Protein AF-A0A2N9VT88-F1 (afdb_monomer)

Foldseek 3Di:
DDDPDPDPDDPPPPPPPVPDPDDDDDDDDDDDDDDPPVVVVVLVDPVCVVVDPDSDDDWDKDKDWDADPVRPQVVVVHTDIDIDTHD

Solvent-accessible surface area (backbone atoms only — not comparable to full-atom values): 6313 Å² total; per-residue (Å²): 140,81,85,82,76,82,81,79,76,79,78,76,80,79,73,77,71,74,72,73,79,73,78,75,84,81,89,86,87,86,90,78,90,73,64,92,72,46,66,62,55,52,63,72,29,68,79,44,57,76,68,52,91,62,96,76,83,90,74,62,71,49,70,53,76,60,68,53,100,84,35,61,39,59,79,70,76,46,85,48,68,55,71,50,79,61,132

Secondary structure (DSSP, 8-state):
-------------------PPPPPPPP--------TTHHHHHHHSHHHHHH-SSS-----EEEEEE--TT-HHHHTT--EEEEEE--

Sequence (87 aa):
MTISVGNIQEQKNNTDAVASPRPAPVETELKLLAPPGTLDQVRASPAFLQSARNKGTIRRLEATYYDTADRQLYDAGLSLRVRRSGK

Radius of gyration: 28.23 Å; Cα contacts (8 Å, |Δi|>4): 40; chains: 1; bounding box: 77×67×41 Å

InterPro domains:
  IPR023577 CYTH domain [PF01928] (27-85)
  IPR023577 CYTH domain [PS51707] (25-87)
  IPR033469 CYTH-like domain superfamily [SSF55154] (26-86)

Structure (mmCIF, N/CA/C/O backbone):
data_AF-A0A2N9VT88-F1
#
_entry.id   AF-A0A2N9VT88-F1
#
loop_
_atom_site.group_PDB
_atom_site.id
_atom_site.type_symbol
_atom_site.label_atom_id
_atom_site.label_alt_id
_atom_site.label_comp_id
_atom_site.label_asym_id
_atom_site.label_entity_id
_atom_site.label_seq_id
_atom_site.pdbx_PDB_ins_code
_atom_site.Cartn_x
_atom_site.Cartn_y
_atom_site.Cartn_z
_atom_site.occupancy
_atom_site.B_iso_or_equiv
_atom_site.auth_seq_id
_atom_site.auth_comp_id
_atom_site.auth_asym_id
_atom_site.auth_atom_id
_atom_site.pdbx_PDB_model_num
ATOM 1 N N . MET A 1 1 ? 62.543 -54.548 9.865 1.00 35.56 1 MET A N 1
ATOM 2 C CA . MET A 1 1 ? 61.446 -55.218 10.593 1.00 35.56 1 MET A CA 1
ATOM 3 C C . MET A 1 1 ? 60.910 -54.216 11.614 1.00 35.56 1 MET A C 1
ATOM 5 O O . MET A 1 1 ? 61.489 -54.056 12.672 1.00 35.56 1 MET A O 1
ATOM 9 N N . THR A 1 2 ? 60.254 -53.182 11.093 1.00 31.52 2 THR A N 1
ATOM 10 C CA . THR A 1 2 ? 58.806 -52.902 11.184 1.00 31.52 2 THR A CA 1
ATOM 11 C C . THR A 1 2 ? 58.492 -52.073 12.425 1.00 31.52 2 THR A C 1
ATOM 13 O O . THR A 1 2 ? 58.294 -52.580 13.521 1.00 31.52 2 THR A O 1
ATOM 16 N N . ILE A 1 3 ? 58.508 -50.761 12.205 1.00 37.06 3 ILE A N 1
ATOM 17 C CA . ILE A 1 3 ? 58.110 -49.718 13.141 1.00 37.06 3 ILE A CA 1
ATOM 18 C C . ILE A 1 3 ? 56.580 -49.641 13.056 1.00 37.06 3 ILE A C 1
ATOM 20 O O . ILE A 1 3 ? 56.050 -49.233 12.025 1.00 37.06 3 ILE A O 1
ATOM 24 N N . SER A 1 4 ? 55.865 -50.052 14.103 1.00 35.44 4 SER A N 1
ATOM 25 C CA . SER A 1 4 ? 54.430 -49.773 14.234 1.00 35.44 4 SER A CA 1
ATOM 26 C C . SER A 1 4 ? 54.263 -48.451 14.971 1.00 35.44 4 SER A C 1
ATOM 28 O O . SER A 1 4 ? 54.205 -48.410 16.197 1.00 35.44 4 SER A O 1
ATOM 30 N N . VAL A 1 5 ? 54.214 -47.354 14.214 1.00 46.50 5 VAL A N 1
ATOM 31 C CA . VAL A 1 5 ? 53.728 -46.070 14.727 1.00 46.50 5 VAL A CA 1
ATOM 32 C C . VAL A 1 5 ? 52.205 -46.139 14.715 1.00 46.50 5 VAL A C 1
ATOM 34 O O . VAL A 1 5 ? 51.586 -46.215 13.654 1.00 46.50 5 VAL A O 1
ATOM 37 N N . GLY A 1 6 ? 51.604 -46.172 15.904 1.00 36.22 6 GLY A N 1
ATOM 38 C CA . GLY A 1 6 ? 50.162 -46.053 16.081 1.00 36.22 6 GLY A CA 1
ATOM 39 C C . GLY A 1 6 ? 49.682 -44.707 15.541 1.00 36.22 6 GLY A C 1
ATOM 40 O O . GLY A 1 6 ? 50.031 -43.653 16.064 1.00 36.22 6 GLY A O 1
ATOM 41 N N . ASN A 1 7 ? 48.908 -44.762 14.464 1.00 42.88 7 ASN A N 1
ATOM 42 C CA . ASN A 1 7 ? 48.316 -43.625 13.777 1.00 42.88 7 ASN A CA 1
ATOM 43 C C . ASN A 1 7 ? 47.135 -43.084 14.603 1.00 42.88 7 ASN A C 1
ATOM 45 O O . ASN A 1 7 ? 45.999 -43.522 14.424 1.00 42.88 7 ASN A O 1
ATOM 49 N N . ILE A 1 8 ? 47.395 -42.155 15.527 1.00 47.28 8 ILE A N 1
ATOM 50 C CA . ILE A 1 8 ? 46.341 -41.368 16.181 1.00 47.28 8 ILE A CA 1
ATOM 51 C C . ILE A 1 8 ? 45.916 -40.291 15.180 1.00 47.28 8 ILE A C 1
ATOM 53 O O . ILE A 1 8 ? 46.482 -39.202 15.143 1.00 47.28 8 ILE A O 1
ATOM 57 N N . GLN A 1 9 ? 44.944 -40.608 14.322 1.00 47.69 9 GLN A N 1
ATOM 58 C CA . GLN A 1 9 ? 44.204 -39.561 13.628 1.00 47.69 9 GLN A CA 1
ATOM 59 C C . GLN A 1 9 ? 43.204 -38.954 14.604 1.00 47.69 9 GLN A C 1
ATOM 61 O O . GLN A 1 9 ? 42.166 -39.528 14.925 1.00 47.69 9 GLN A O 1
ATOM 66 N N . GLU A 1 10 ? 43.586 -37.777 15.081 1.00 43.25 10 GLU A N 1
ATOM 67 C CA . GLU A 1 10 ?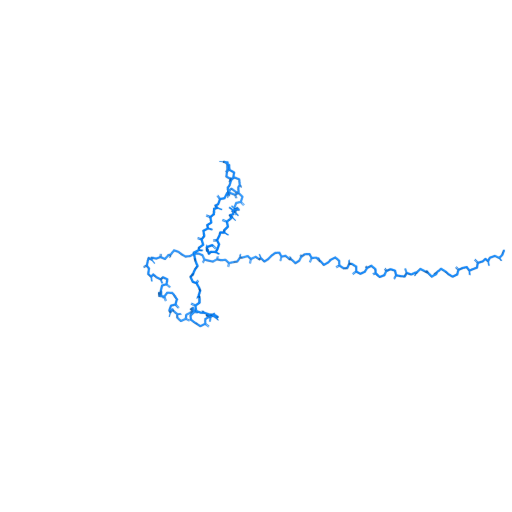 42.744 -36.768 15.697 1.00 43.25 10 GLU A CA 1
ATOM 68 C C . GLU A 1 10 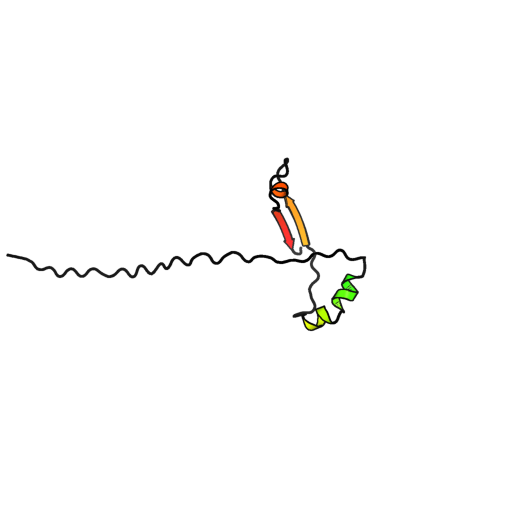? 41.486 -36.577 14.833 1.00 43.25 10 GLU A C 1
ATOM 70 O O . GLU A 1 10 ? 41.529 -36.022 13.731 1.00 43.25 10 GLU A 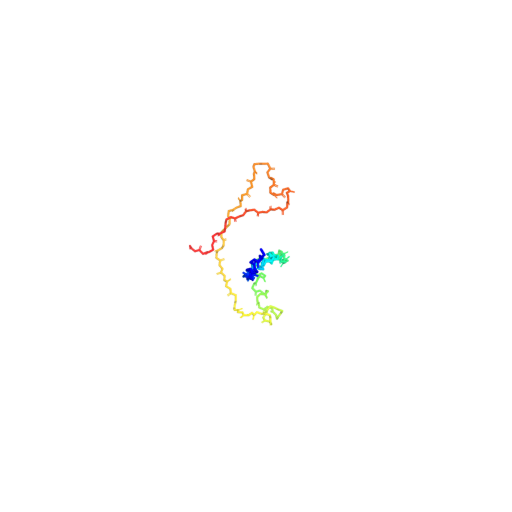O 1
ATOM 75 N N . GLN A 1 11 ? 40.361 -37.113 15.314 1.00 47.06 11 GLN A N 1
ATOM 76 C CA . GLN A 1 11 ? 39.039 -36.842 14.769 1.00 47.06 11 GLN A CA 1
ATOM 77 C C . GLN A 1 11 ? 38.781 -35.344 14.915 1.00 47.06 11 GLN A C 1
ATOM 79 O O . GLN A 1 11 ? 38.337 -34.861 15.955 1.00 47.06 11 GLN A O 1
ATOM 84 N N . LYS A 1 12 ? 39.077 -34.594 13.853 1.00 45.69 12 LYS A N 1
ATOM 85 C CA . LYS A 1 12 ? 38.549 -33.249 13.669 1.00 45.69 12 LYS A CA 1
ATOM 86 C C . LYS A 1 12 ? 37.032 -33.387 13.619 1.00 45.69 12 LYS A C 1
ATOM 88 O O . LYS A 1 12 ? 36.476 -33.731 12.579 1.00 45.69 12 LYS A O 1
ATOM 93 N N . ASN A 1 13 ? 36.385 -33.134 14.755 1.00 46.47 13 ASN A N 1
ATOM 94 C CA . ASN A 1 13 ? 34.962 -32.835 14.852 1.00 46.47 13 ASN A CA 1
ATOM 95 C C . ASN A 1 13 ? 34.692 -31.565 14.042 1.00 46.47 13 ASN A C 1
ATOM 97 O O . ASN A 1 13 ? 34.535 -30.4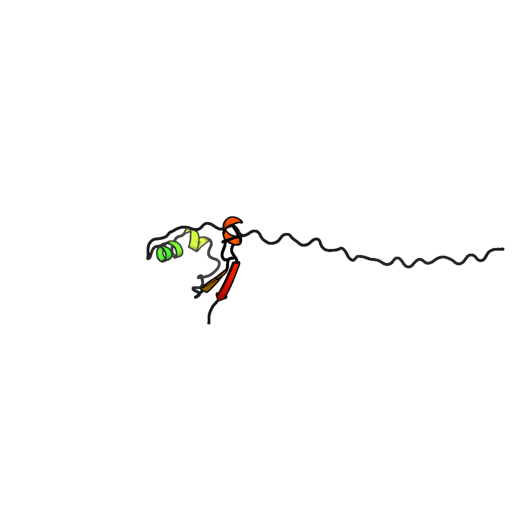78 14.595 1.00 46.47 13 ASN A O 1
ATOM 101 N N . ASN A 1 14 ? 34.670 -31.697 12.716 1.00 52.66 14 ASN A N 1
ATOM 102 C CA . ASN A 1 14 ? 34.173 -30.666 11.830 1.00 52.66 14 ASN A CA 1
ATOM 103 C C . ASN A 1 14 ? 32.647 -30.704 11.905 1.00 52.66 14 ASN A C 1
ATOM 105 O O . ASN A 1 14 ? 31.963 -31.228 11.030 1.00 52.66 14 ASN A O 1
ATOM 109 N N . THR A 1 15 ? 32.140 -30.206 13.027 1.00 50.00 15 THR A N 1
ATOM 110 C CA . THR A 1 15 ? 30.716 -29.972 13.254 1.00 50.00 15 THR A CA 1
ATOM 111 C C . THR A 1 15 ? 30.397 -28.528 12.887 1.00 50.00 15 THR A C 1
ATOM 113 O O . THR A 1 15 ? 29.655 -27.853 13.590 1.00 50.00 15 THR A O 1
ATOM 116 N N . ASP A 1 16 ? 30.922 -28.056 11.756 1.00 49.09 16 ASP A N 1
ATOM 117 C CA . ASP A 1 16 ? 30.307 -26.954 11.027 1.00 49.09 16 ASP A CA 1
ATOM 118 C C . ASP A 1 16 ? 29.060 -27.524 10.345 1.00 49.09 16 ASP A C 1
ATOM 120 O O . ASP A 1 16 ? 29.000 -27.742 9.134 1.00 49.09 16 ASP A O 1
ATOM 124 N N . ALA A 1 17 ? 28.053 -27.844 11.162 1.00 59.56 17 ALA A N 1
ATOM 125 C CA . ALA A 1 17 ? 26.699 -28.039 10.692 1.00 59.56 17 ALA A CA 1
ATOM 126 C C . ALA A 1 17 ? 26.285 -26.707 10.068 1.00 59.56 17 ALA A C 1
ATOM 128 O O . ALA A 1 17 ? 25.874 -25.782 10.768 1.00 59.56 17 ALA A O 1
ATOM 129 N N . VAL A 1 18 ? 26.482 -26.595 8.753 1.00 58.16 18 VAL A N 1
ATOM 130 C CA . VAL A 1 18 ? 26.076 -25.453 7.943 1.00 58.16 18 VAL A CA 1
ATOM 131 C C . VAL A 1 18 ? 24.569 -25.341 8.116 1.00 58.16 18 VAL A C 1
ATOM 133 O O . VAL A 1 18 ? 23.801 -26.062 7.479 1.00 58.16 18 VAL A O 1
ATOM 136 N N . ALA A 1 19 ? 24.146 -24.516 9.074 1.00 64.56 19 ALA A N 1
ATOM 137 C CA . ALA A 1 19 ? 22.746 -24.307 9.374 1.00 64.56 19 ALA A CA 1
ATOM 138 C C . ALA A 1 19 ? 22.091 -23.843 8.075 1.00 64.56 19 ALA A C 1
ATOM 140 O O . ALA A 1 19 ? 22.397 -22.761 7.572 1.00 64.56 19 ALA A O 1
ATOM 141 N N . SER A 1 20 ? 21.247 -24.695 7.490 1.00 70.38 20 SER A N 1
ATOM 142 C CA . SER A 1 20 ? 20.540 -24.345 6.265 1.00 70.38 20 SER A CA 1
ATOM 143 C C . SER A 1 20 ? 19.774 -23.048 6.530 1.00 70.38 20 SER A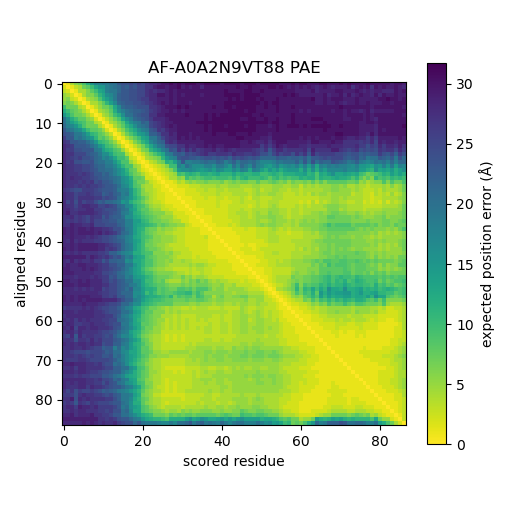 C 1
ATOM 145 O O . SER A 1 20 ? 19.097 -22.958 7.563 1.00 70.38 20 SER A O 1
ATOM 147 N N . PRO A 1 21 ? 19.904 -22.023 5.668 1.00 73.81 21 PRO A N 1
ATOM 148 C CA . PRO A 1 21 ? 19.257 -20.749 5.914 1.00 73.81 21 PRO A CA 1
ATOM 149 C C . PRO A 1 21 ? 17.759 -20.999 6.032 1.00 73.81 21 PRO A C 1
ATOM 151 O O . PRO A 1 21 ? 17.126 -21.551 5.130 1.00 73.81 21 PRO A O 1
ATOM 154 N N . ARG A 1 22 ? 17.199 -20.638 7.189 1.00 78.44 22 ARG A N 1
ATOM 155 C CA . ARG A 1 22 ? 15.756 -20.694 7.397 1.00 78.44 22 ARG A CA 1
ATOM 156 C C . ARG A 1 22 ? 15.112 -19.849 6.290 1.00 78.44 22 ARG A C 1
ATOM 158 O O . ARG A 1 22 ? 15.598 -18.739 6.056 1.00 78.44 22 ARG A O 1
ATOM 165 N N . PRO A 1 23 ? 14.062 -20.343 5.613 1.00 81.44 23 PRO A N 1
ATOM 166 C CA . PRO A 1 23 ? 13.398 -19.568 4.576 1.00 81.44 23 PRO A CA 1
ATOM 167 C C . PRO A 1 23 ? 12.982 -18.208 5.136 1.00 81.44 23 PRO A C 1
ATOM 169 O O . PRO A 1 23 ? 12.559 -18.103 6.294 1.00 81.44 23 PRO A O 1
ATOM 172 N N . ALA A 1 24 ? 13.141 -17.169 4.318 1.00 83.56 24 ALA A N 1
ATOM 173 C CA . ALA A 1 24 ? 12.702 -15.834 4.684 1.00 83.56 24 ALA A CA 1
ATOM 174 C C . ALA A 1 24 ? 11.198 -15.862 5.028 1.00 83.56 24 ALA A C 1
ATOM 176 O O . ALA A 1 24 ? 10.442 -16.596 4.383 1.00 83.56 24 ALA A O 1
ATOM 177 N N . PRO A 1 25 ? 10.744 -15.098 6.038 1.00 87.12 25 PRO A N 1
ATOM 178 C CA . PRO A 1 25 ? 9.325 -15.005 6.353 1.00 87.12 25 PRO A CA 1
ATOM 179 C C . PRO A 1 25 ? 8.510 -14.577 5.128 1.00 87.12 25 PRO A C 1
ATOM 181 O O . PRO A 1 25 ? 8.871 -13.617 4.449 1.00 87.12 25 PRO A O 1
ATOM 184 N N . VAL A 1 26 ? 7.400 -15.271 4.870 1.00 91.44 26 VAL A N 1
ATOM 185 C CA . VAL A 1 26 ? 6.441 -14.896 3.824 1.00 91.44 26 VAL A CA 1
ATOM 186 C C . VAL A 1 26 ? 5.417 -13.943 4.430 1.00 91.44 26 VAL A C 1
ATOM 188 O O . VAL A 1 26 ? 4.724 -14.291 5.386 1.00 91.44 26 VAL A O 1
ATOM 191 N N . GLU A 1 27 ? 5.328 -12.731 3.889 1.00 91.38 27 GLU A N 1
ATOM 192 C CA . GLU A 1 27 ? 4.298 -11.769 4.277 1.00 91.38 27 GLU A CA 1
ATOM 193 C C . GLU A 1 27 ? 2.943 -12.190 3.687 1.00 91.38 27 GLU A C 1
ATOM 195 O O . GLU A 1 27 ? 2.846 -12.561 2.520 1.00 91.38 27 GLU A O 1
ATOM 200 N N . THR A 1 28 ? 1.888 -12.157 4.502 1.00 93.81 28 THR A N 1
ATOM 201 C CA . THR A 1 28 ? 0.501 -12.381 4.066 1.00 93.81 28 THR A CA 1
ATOM 202 C C . THR A 1 28 ? -0.324 -11.166 4.468 1.00 93.81 28 THR A C 1
ATOM 204 O O . THR A 1 28 ? -0.420 -10.853 5.655 1.00 93.81 28 THR A O 1
ATOM 207 N N . GLU A 1 29 ? -0.913 -10.474 3.492 1.00 94.88 29 GLU A N 1
ATOM 208 C CA . GLU A 1 29 ? -1.667 -9.234 3.704 1.00 94.88 29 GLU A CA 1
ATOM 209 C C . GLU A 1 29 ? -3.003 -9.212 2.939 1.00 94.88 29 GLU A C 1
ATOM 211 O O . GLU A 1 29 ? -3.123 -9.773 1.853 1.00 94.88 29 GLU A O 1
ATOM 216 N N . LEU A 1 30 ? -4.003 -8.519 3.502 1.00 93.88 30 LEU A N 1
ATOM 217 C CA . LEU A 1 30 ? -5.273 -8.183 2.848 1.00 93.88 30 LEU A CA 1
ATOM 218 C C . LEU A 1 30 ? -5.480 -6.667 2.924 1.00 93.88 30 LEU A C 1
ATOM 220 O O . LEU A 1 30 ? -5.617 -6.104 4.011 1.00 93.88 30 LEU A O 1
ATOM 224 N N . LYS A 1 31 ? -5.510 -6.006 1.766 1.00 92.50 31 LYS A N 1
ATOM 225 C CA . LYS A 1 31 ? -5.715 -4.557 1.653 1.00 92.50 31 LYS A CA 1
ATOM 226 C C . LYS A 1 31 ? -7.159 -4.262 1.275 1.00 92.50 31 LYS A C 1
ATOM 228 O O . LYS A 1 31 ? -7.669 -4.803 0.300 1.00 92.50 31 LYS A O 1
ATOM 233 N N . LEU A 1 32 ? -7.796 -3.378 2.037 1.00 93.69 32 LEU A N 1
ATOM 234 C CA . LEU A 1 32 ? -9.178 -2.954 1.835 1.00 93.69 32 LEU A CA 1
ATOM 235 C C . LEU A 1 32 ? -9.220 -1.436 1.662 1.00 93.69 32 LEU A C 1
ATOM 237 O O . LEU A 1 32 ? -8.554 -0.705 2.398 1.00 93.69 32 LEU A O 1
ATOM 241 N N . LEU A 1 33 ? -10.013 -0.963 0.703 1.00 95.50 33 LEU A N 1
ATOM 242 C CA . LEU A 1 33 ? -10.332 0.456 0.586 1.00 95.50 33 LEU A CA 1
ATOM 243 C C . LEU A 1 33 ? -11.376 0.823 1.642 1.00 95.50 33 LEU A C 1
ATOM 245 O O . LEU A 1 33 ? -12.319 0.070 1.876 1.00 95.50 33 LEU A O 1
ATOM 249 N N . ALA A 1 34 ? -11.211 1.985 2.268 1.00 92.69 34 ALA A N 1
ATOM 250 C CA . ALA A 1 34 ? -12.103 2.462 3.314 1.00 92.69 34 ALA A CA 1
ATOM 251 C C . ALA A 1 34 ? -12.449 3.941 3.080 1.00 92.69 34 ALA A C 1
ATOM 253 O O . ALA A 1 34 ? -11.540 4.734 2.813 1.00 92.69 34 ALA A O 1
ATOM 254 N N . PRO A 1 35 ? -13.729 4.335 3.198 1.00 95.50 35 PRO A N 1
ATOM 255 C CA . PRO A 1 35 ? -14.108 5.740 3.244 1.00 95.50 35 PRO A CA 1
ATOM 256 C C . PRO A 1 35 ? -13.437 6.487 4.414 1.00 95.50 35 PRO A C 1
ATOM 258 O O . PRO A 1 35 ? -13.049 5.870 5.417 1.00 95.50 35 PRO A O 1
ATOM 261 N N . PRO A 1 36 ? -13.323 7.825 4.334 1.00 92.94 36 PRO A N 1
ATOM 262 C CA . PRO A 1 36 ? -12.876 8.635 5.462 1.00 92.94 36 PRO A CA 1
ATOM 263 C C . PRO A 1 36 ? -13.698 8.347 6.729 1.00 92.94 36 PRO A C 1
ATOM 265 O O . PRO A 1 36 ? -14.919 8.229 6.675 1.00 92.94 36 PRO A O 1
ATOM 268 N N . GLY A 1 37 ? -13.026 8.220 7.876 1.00 88.81 37 GLY A N 1
ATOM 269 C CA . GLY A 1 37 ? -13.660 7.942 9.174 1.00 88.81 37 GLY A CA 1
ATOM 270 C C . GLY A 1 37 ? -13.967 6.464 9.462 1.00 88.81 37 GLY A C 1
ATOM 271 O O . GLY A 1 37 ? -14.132 6.092 10.621 1.00 88.81 37 GLY A O 1
ATOM 272 N N . THR A 1 38 ? -13.960 5.574 8.464 1.00 93.88 38 THR A N 1
ATOM 273 C CA . THR A 1 38 ? -14.248 4.142 8.686 1.00 93.88 38 THR A CA 1
ATOM 274 C C . THR A 1 38 ? -13.200 3.454 9.569 1.00 93.88 38 THR A C 1
ATOM 276 O O . THR A 1 38 ? -13.534 2.558 10.342 1.00 93.88 38 THR A O 1
ATOM 279 N N . LEU A 1 39 ? -11.934 3.889 9.530 1.00 90.88 39 LEU A N 1
ATOM 280 C CA . LEU A 1 39 ? -10.875 3.294 10.357 1.00 90.88 39 LEU A CA 1
ATOM 281 C C . LEU A 1 39 ? -11.118 3.464 11.866 1.00 90.88 39 LEU A C 1
ATOM 283 O O . LEU A 1 39 ? -10.700 2.602 12.637 1.00 90.88 39 LEU A O 1
ATOM 287 N N . ASP A 1 40 ? -11.806 4.525 12.298 1.00 89.75 40 ASP A N 1
ATOM 288 C CA . ASP A 1 40 ? -12.177 4.709 13.707 1.00 89.75 40 ASP A CA 1
ATOM 289 C C . ASP A 1 40 ? -13.161 3.633 14.171 1.00 89.75 40 ASP A C 1
ATOM 291 O O . ASP A 1 40 ? -12.971 3.024 15.225 1.00 89.75 40 ASP A O 1
ATOM 295 N N . GLN A 1 41 ? -14.158 3.332 13.339 1.00 91.81 41 GLN A N 1
ATOM 296 C CA . GLN A 1 41 ? -15.142 2.283 13.605 1.00 91.81 41 GLN A CA 1
ATOM 297 C C . GLN A 1 41 ? -14.488 0.898 13.616 1.00 91.81 41 GLN A C 1
ATOM 299 O O . GLN A 1 41 ? -14.751 0.097 14.510 1.00 91.81 41 GLN A O 1
ATOM 304 N N . VAL A 1 42 ? -13.584 0.631 12.666 1.00 90.69 42 VAL A N 1
ATOM 305 C CA . VAL A 1 42 ? -12.830 -0.631 12.606 1.00 90.69 42 VAL A CA 1
ATOM 306 C C . VAL A 1 42 ? -12.010 -0.830 13.883 1.00 90.69 42 VAL A C 1
ATOM 308 O O . VAL A 1 42 ? -12.078 -1.902 14.485 1.00 90.69 42 VAL A O 1
ATOM 311 N N . ARG A 1 43 ? -11.303 0.209 14.350 1.00 88.06 43 ARG A N 1
ATOM 312 C CA . ARG A 1 43 ? -10.526 0.170 15.602 1.00 88.06 43 ARG A CA 1
ATOM 313 C C . ARG A 1 43 ? -11.381 -0.107 16.840 1.00 88.06 43 ARG A C 1
ATOM 315 O O . ARG A 1 43 ? -10.891 -0.748 17.764 1.00 88.06 43 ARG A O 1
ATOM 322 N N . ALA A 1 44 ? -12.626 0.367 16.861 1.00 89.94 44 ALA A N 1
ATOM 323 C CA . ALA A 1 44 ? -13.565 0.150 17.961 1.00 89.94 44 ALA A CA 1
ATOM 324 C C . ALA A 1 44 ? -14.369 -1.160 17.845 1.00 89.94 44 ALA A C 1
ATOM 326 O O . ALA A 1 44 ? -15.129 -1.495 18.753 1.00 89.94 44 ALA A O 1
ATOM 327 N N . SER A 1 45 ? -14.237 -1.902 16.743 1.00 92.19 45 SER A N 1
ATOM 328 C CA . SER A 1 45 ? -15.046 -3.098 16.511 1.00 92.19 45 SER A CA 1
ATOM 329 C C . SER A 1 45 ? -14.609 -4.284 17.392 1.00 92.19 45 SER A C 1
ATOM 331 O O . SER A 1 45 ? -13.413 -4.451 17.663 1.00 92.19 45 SER A O 1
ATOM 333 N N . PRO A 1 46 ? -15.540 -5.170 17.803 1.00 92.62 46 PRO A N 1
ATOM 334 C CA . PRO A 1 46 ? -15.216 -6.310 18.663 1.00 92.62 46 PRO A CA 1
ATOM 335 C C . PRO A 1 46 ? -14.141 -7.237 18.086 1.00 92.62 46 PRO A C 1
ATOM 337 O O . PRO A 1 46 ? -13.259 -7.672 18.821 1.00 92.62 46 PRO A O 1
ATOM 340 N N . ALA A 1 47 ? -14.172 -7.491 16.772 1.00 90.00 47 ALA A N 1
ATOM 341 C CA . ALA A 1 47 ? -13.220 -8.376 16.099 1.00 90.00 47 ALA A CA 1
ATOM 342 C C . ALA A 1 47 ? -11.760 -7.918 16.279 1.00 90.00 47 ALA A C 1
ATOM 344 O O . ALA A 1 47 ? -10.863 -8.738 16.488 1.00 90.00 47 ALA A O 1
ATOM 345 N N . PHE A 1 48 ? -11.524 -6.603 16.253 1.00 88.56 48 PHE A N 1
ATOM 346 C CA . PHE A 1 48 ? -10.194 -6.032 16.450 1.00 88.56 48 PHE A CA 1
ATOM 347 C C . PHE A 1 48 ? -9.851 -5.885 17.931 1.00 88.56 48 PHE A C 1
ATOM 349 O O . PHE A 1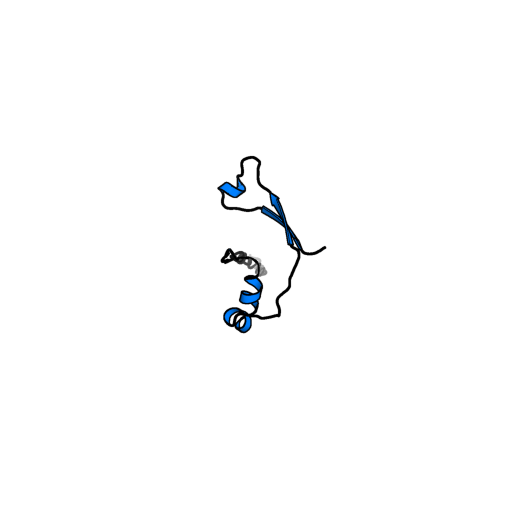 48 ? -8.737 -6.231 18.316 1.00 88.56 48 PHE A O 1
ATOM 356 N N . LEU A 1 49 ? -10.790 -5.444 18.774 1.00 89.69 49 LEU A N 1
ATOM 357 C CA . LEU A 1 49 ? -10.549 -5.282 20.213 1.00 89.69 49 LEU A CA 1
ATOM 358 C C . LEU A 1 49 ? -10.213 -6.607 20.912 1.00 89.69 49 LEU A C 1
ATOM 360 O O . LEU A 1 49 ? -9.350 -6.624 21.784 1.00 89.69 49 LEU A O 1
ATOM 364 N N . GLN A 1 50 ? -10.836 -7.715 20.503 1.00 91.25 50 GLN A N 1
ATOM 365 C CA . GLN A 1 50 ? -10.551 -9.048 21.049 1.00 91.25 50 GLN A CA 1
ATOM 366 C C . GLN A 1 50 ? -9.155 -9.564 20.668 1.00 91.25 50 GLN A C 1
ATOM 368 O O . GLN A 1 50 ? -8.547 -10.308 21.433 1.00 91.25 50 GLN A O 1
ATOM 373 N N . SER A 1 51 ? -8.635 -9.165 19.503 1.00 87.62 51 SER A N 1
ATOM 374 C CA . SER A 1 51 ? -7.335 -9.624 18.986 1.00 87.62 51 SER A CA 1
ATOM 375 C C . SER A 1 51 ? -6.189 -8.638 19.249 1.00 87.62 51 SER A C 1
ATOM 377 O O . SER A 1 51 ? -5.017 -8.957 19.024 1.00 87.62 51 SER A O 1
ATOM 379 N N . ALA A 1 52 ? -6.499 -7.419 19.696 1.00 86.06 52 ALA A N 1
ATOM 380 C CA . ALA A 1 52 ? -5.526 -6.354 19.879 1.00 86.06 52 ALA A CA 1
ATOM 381 C C . ALA A 1 52 ? -4.571 -6.659 21.043 1.00 86.06 52 ALA A C 1
ATOM 383 O O . ALA A 1 52 ? -4.968 -6.747 22.200 1.00 86.06 52 ALA A O 1
ATOM 384 N N . ARG A 1 53 ? -3.269 -6.742 20.749 1.00 84.88 53 ARG A N 1
ATOM 385 C CA . ARG A 1 53 ? -2.219 -6.900 21.777 1.00 84.88 53 ARG A CA 1
ATOM 386 C C . ARG A 1 53 ? -1.806 -5.579 22.437 1.00 84.88 53 ARG A C 1
ATOM 388 O O . ARG A 1 53 ? -1.106 -5.584 23.442 1.00 84.88 53 ARG A O 1
ATOM 395 N N . ASN A 1 54 ? -2.172 -4.444 21.843 1.00 82.88 54 ASN A N 1
ATOM 396 C CA . ASN A 1 54 ? -1.885 -3.095 22.331 1.00 82.88 54 ASN A CA 1
ATOM 397 C C . ASN A 1 54 ? -2.872 -2.088 21.711 1.00 82.88 54 ASN A C 1
ATOM 399 O O . ASN A 1 54 ? -3.642 -2.438 20.820 1.00 82.88 54 ASN A O 1
ATOM 403 N N . LYS A 1 55 ? -2.822 -0.821 22.150 1.00 78.12 55 LYS A N 1
ATOM 404 C CA . LYS A 1 55 ? -3.695 0.266 21.656 1.00 78.12 55 LYS A CA 1
ATOM 405 C C . LYS A 1 55 ? -3.460 0.661 20.183 1.00 78.12 55 LYS A C 1
ATOM 407 O O . LYS A 1 55 ? -4.166 1.524 19.670 1.00 78.12 55 LYS A O 1
ATOM 412 N N . GLY A 1 56 ? -2.474 0.068 19.507 1.00 80.81 56 GLY A N 1
ATOM 413 C CA . GLY A 1 56 ? -1.997 0.512 18.201 1.00 80.81 56 GLY A CA 1
ATOM 414 C C . GLY A 1 56 ? -1.129 1.770 18.299 1.00 80.81 56 GLY A C 1
ATOM 415 O O . GLY A 1 56 ? -1.175 2.518 19.274 1.00 80.81 56 GLY A O 1
ATOM 416 N N . THR A 1 57 ? -0.304 2.010 17.279 1.00 84.81 57 THR A N 1
ATOM 417 C CA . THR A 1 57 ? 0.464 3.260 17.156 1.00 84.81 57 THR A CA 1
ATOM 418 C C . THR A 1 57 ? 0.194 3.885 15.802 1.00 84.81 57 THR A C 1
ATOM 420 O O . THR A 1 57 ? 0.149 3.181 14.795 1.00 84.81 57 THR A O 1
ATOM 423 N N . ILE A 1 58 ? 0.026 5.204 15.775 1.00 87.62 58 ILE A N 1
ATOM 424 C CA . ILE A 1 58 ? -0.025 5.973 14.533 1.00 87.62 58 ILE A CA 1
ATOM 425 C C . ILE A 1 58 ? 1.387 6.488 14.273 1.00 87.62 58 ILE A C 1
ATOM 427 O O . ILE A 1 58 ? 2.001 7.106 15.142 1.00 87.62 58 ILE A O 1
ATOM 431 N N . ARG A 1 59 ? 1.921 6.202 13.085 1.00 89.25 59 ARG A N 1
ATOM 432 C CA . ARG A 1 59 ? 3.258 6.630 12.666 1.00 89.25 59 ARG A CA 1
ATOM 433 C C . ARG A 1 59 ? 3.176 7.281 11.301 1.00 89.25 59 ARG A C 1
ATOM 435 O O . ARG A 1 59 ? 2.472 6.792 10.422 1.00 89.25 59 ARG A O 1
ATOM 442 N N . ARG A 1 60 ? 3.947 8.351 11.116 1.00 92.81 60 ARG A N 1
ATOM 443 C CA . ARG A 1 60 ? 4.214 8.896 9.788 1.00 92.81 60 ARG A CA 1
ATOM 444 C C . ARG A 1 60 ? 5.240 7.998 9.105 1.00 92.81 60 ARG A C 1
ATOM 446 O O . ARG A 1 60 ? 6.355 7.845 9.604 1.00 92.81 60 ARG A O 1
ATOM 453 N N . LEU A 1 61 ? 4.822 7.381 8.005 1.00 94.12 61 LEU A N 1
ATOM 454 C CA . LEU A 1 61 ? 5.665 6.552 7.155 1.00 94.12 61 LEU A CA 1
ATOM 455 C C . LEU A 1 61 ? 5.789 7.241 5.800 1.00 94.12 61 LEU A C 1
ATOM 457 O O . LEU A 1 61 ? 4.781 7.538 5.166 1.00 94.12 61 LEU A O 1
ATOM 461 N N . GLU A 1 62 ? 7.020 7.484 5.372 1.00 96.31 62 GLU A N 1
ATOM 462 C CA . GLU A 1 62 ? 7.335 8.053 4.061 1.00 96.31 62 GLU A CA 1
ATOM 463 C C . GLU A 1 62 ? 8.106 7.002 3.273 1.00 96.31 62 GLU A C 1
ATOM 465 O O . GLU A 1 62 ? 9.031 6.391 3.810 1.00 96.31 62 GLU A O 1
ATOM 470 N N . ALA A 1 63 ? 7.715 6.755 2.025 1.00 97.00 63 ALA A N 1
ATOM 471 C CA . ALA A 1 63 ? 8.378 5.778 1.174 1.00 97.00 63 ALA A CA 1
ATOM 472 C C . ALA A 1 63 ? 8.657 6.368 -0.206 1.00 97.00 63 ALA A C 1
ATOM 474 O O . ALA A 1 63 ? 7.736 6.842 -0.870 1.00 97.00 63 ALA A O 1
ATOM 475 N N . THR A 1 64 ? 9.914 6.280 -0.634 1.00 97.94 64 THR A N 1
ATOM 476 C CA . THR A 1 64 ? 10.324 6.548 -2.014 1.00 97.94 64 THR A CA 1
ATOM 477 C C . THR A 1 64 ? 10.417 5.218 -2.743 1.00 97.94 64 THR A C 1
ATOM 479 O O . THR A 1 64 ? 11.137 4.323 -2.294 1.00 97.94 64 THR A O 1
ATOM 482 N N . TYR A 1 65 ? 9.671 5.086 -3.837 1.00 97.88 65 TYR A N 1
ATOM 483 C CA . TYR A 1 65 ? 9.670 3.902 -4.690 1.00 97.88 65 TYR A CA 1
ATOM 484 C C . TYR A 1 65 ? 10.640 4.102 -5.847 1.00 97.88 65 TYR A C 1
ATOM 486 O O . TYR A 1 65 ? 10.736 5.200 -6.394 1.00 97.88 65 TYR A O 1
ATOM 494 N N . TYR A 1 66 ? 11.343 3.034 -6.196 1.00 98.56 66 TYR A N 1
ATOM 495 C CA . TYR A 1 66 ? 12.291 3.014 -7.297 1.00 98.56 66 TYR A CA 1
ATOM 496 C C . TYR A 1 66 ? 11.899 1.919 -8.273 1.00 98.56 66 TYR A C 1
ATOM 498 O O . TYR A 1 66 ? 11.449 0.848 -7.869 1.00 98.56 66 TYR A O 1
ATOM 506 N N . ASP A 1 67 ? 12.110 2.209 -9.546 1.00 98.69 67 ASP A N 1
ATOM 507 C CA . ASP A 1 67 ? 12.008 1.262 -10.642 1.00 98.69 67 ASP A CA 1
ATOM 508 C C . ASP A 1 67 ? 13.026 1.666 -11.716 1.00 98.69 67 ASP A C 1
ATOM 510 O O . ASP A 1 67 ? 13.670 2.719 -11.615 1.00 98.69 67 ASP A O 1
ATOM 514 N N . THR A 1 68 ? 13.188 0.836 -12.737 1.00 98.44 68 THR A N 1
ATOM 515 C CA . THR A 1 68 ? 13.924 1.208 -13.944 1.00 98.44 68 THR A CA 1
ATOM 516 C C . THR A 1 68 ? 13.049 2.084 -14.845 1.00 98.44 68 THR A C 1
ATOM 518 O O . THR A 1 68 ? 11.826 2.136 -14.699 1.00 98.44 68 THR A O 1
ATOM 521 N N . ALA A 1 69 ? 13.659 2.789 -15.802 1.00 98.44 69 ALA A N 1
ATOM 522 C CA . ALA A 1 69 ? 12.911 3.635 -16.740 1.00 98.44 69 ALA A CA 1
ATOM 523 C C . ALA A 1 69 ? 11.884 2.839 -17.574 1.00 98.44 69 ALA A C 1
ATOM 525 O O . ALA A 1 69 ? 10.851 3.373 -17.968 1.00 98.44 69 ALA A O 1
ATOM 526 N N . ASP A 1 70 ? 12.167 1.560 -17.808 1.00 98.31 70 ASP A N 1
ATOM 527 C CA . ASP A 1 70 ? 11.331 0.584 -18.502 1.00 98.31 70 ASP A CA 1
ATOM 528 C C . ASP A 1 70 ? 10.476 -0.293 -17.564 1.00 98.31 70 ASP A C 1
ATOM 530 O O . ASP A 1 70 ? 9.765 -1.161 -18.052 1.00 98.31 70 ASP A O 1
ATOM 534 N N . ARG A 1 71 ? 10.452 -0.015 -16.249 1.00 98.25 71 ARG A N 1
ATOM 535 C CA . ARG A 1 71 ? 9.573 -0.646 -15.236 1.00 98.25 71 ARG A CA 1
ATOM 536 C C . ARG A 1 71 ? 9.788 -2.149 -15.001 1.00 98.25 71 ARG A C 1
ATOM 538 O O . ARG A 1 71 ? 8.838 -2.892 -14.753 1.00 98.25 71 ARG A O 1
ATOM 545 N N . GLN A 1 72 ? 11.035 -2.606 -15.043 1.00 98.56 72 GLN A N 1
ATOM 546 C CA . GLN A 1 72 ? 11.370 -4.027 -14.906 1.00 98.56 72 GLN A CA 1
ATOM 547 C C . GLN A 1 72 ? 10.909 -4.637 -13.575 1.00 98.56 72 GLN A C 1
ATOM 549 O O . GLN A 1 72 ? 10.530 -5.809 -13.547 1.00 98.56 72 GLN A O 1
ATOM 554 N N . LEU A 1 73 ? 10.929 -3.883 -12.466 1.00 98.50 73 LEU A N 1
ATOM 555 C CA . LEU A 1 73 ? 10.477 -4.417 -11.178 1.00 98.50 73 LEU A CA 1
ATOM 556 C C . LEU A 1 73 ? 8.967 -4.621 -11.178 1.00 98.50 73 LEU A C 1
ATOM 558 O O . LEU A 1 73 ? 8.499 -5.685 -10.776 1.00 98.50 73 LEU A O 1
ATOM 562 N N . TYR A 1 74 ? 8.220 -3.630 -11.663 1.00 97.94 74 TYR A N 1
ATOM 563 C CA . TYR A 1 74 ? 6.771 -3.719 -11.778 1.00 97.94 74 TYR A CA 1
ATOM 564 C C . TYR A 1 74 ? 6.327 -4.899 -12.649 1.00 97.94 74 TYR A C 1
ATOM 566 O O . TYR A 1 74 ? 5.471 -5.677 -12.225 1.00 97.94 74 TYR A O 1
ATOM 574 N N . ASP A 1 75 ? 6.940 -5.074 -13.821 1.00 98.31 75 ASP A N 1
ATOM 575 C CA . ASP A 1 75 ? 6.601 -6.161 -14.747 1.00 98.31 75 ASP A CA 1
ATOM 576 C C . ASP A 1 75 ? 6.926 -7.545 -14.153 1.00 98.31 75 ASP A C 1
ATOM 578 O O . ASP A 1 75 ? 6.240 -8.529 -14.435 1.00 98.31 75 ASP A O 1
ATOM 582 N N . ALA A 1 76 ? 7.921 -7.618 -13.263 1.00 98.19 76 ALA A N 1
ATOM 583 C CA . ALA A 1 76 ? 8.240 -8.810 -12.479 1.00 98.19 76 ALA A CA 1
ATOM 584 C C . ALA A 1 76 ? 7.352 -8.996 -11.228 1.00 98.19 76 ALA A C 1
ATOM 586 O O . ALA A 1 76 ? 7.547 -9.952 -10.475 1.00 98.19 76 ALA A O 1
ATOM 587 N N . GLY A 1 77 ? 6.398 -8.096 -10.964 1.00 96.44 77 GLY A N 1
ATOM 588 C CA . GLY A 1 77 ? 5.550 -8.129 -9.768 1.00 96.44 77 GLY A CA 1
ATOM 589 C C . GLY A 1 77 ? 6.290 -7.780 -8.470 1.00 96.44 77 GLY A C 1
ATOM 590 O O . GLY A 1 77 ? 5.852 -8.159 -7.383 1.00 96.44 77 GLY A O 1
ATOM 591 N N . LEU A 1 78 ? 7.418 -7.077 -8.568 1.00 97.44 78 LEU A N 1
ATOM 592 C CA . LEU A 1 78 ? 8.266 -6.676 -7.450 1.00 97.44 78 LEU A CA 1
ATOM 593 C C . LEU A 1 78 ? 8.132 -5.178 -7.160 1.00 97.44 78 LEU A C 1
ATOM 595 O O . LEU A 1 78 ? 7.736 -4.375 -8.000 1.00 97.44 78 LEU A O 1
ATOM 599 N N . SER A 1 79 ? 8.502 -4.781 -5.942 1.00 96.75 79 SER A N 1
ATOM 600 C CA . SER A 1 79 ? 8.604 -3.368 -5.573 1.00 96.75 79 SER A CA 1
ATOM 601 C C . SER A 1 79 ? 9.847 -3.122 -4.726 1.00 96.75 79 SER A C 1
ATOM 603 O O . SER A 1 79 ? 10.125 -3.876 -3.791 1.00 96.75 79 SER A O 1
ATOM 605 N N . LEU A 1 80 ? 10.583 -2.052 -5.033 1.00 97.94 80 LEU A N 1
ATOM 606 C CA . LEU A 1 80 ? 11.708 -1.578 -4.231 1.00 97.94 80 LEU A CA 1
ATOM 607 C C . LEU A 1 80 ? 11.360 -0.217 -3.631 1.00 97.94 80 LE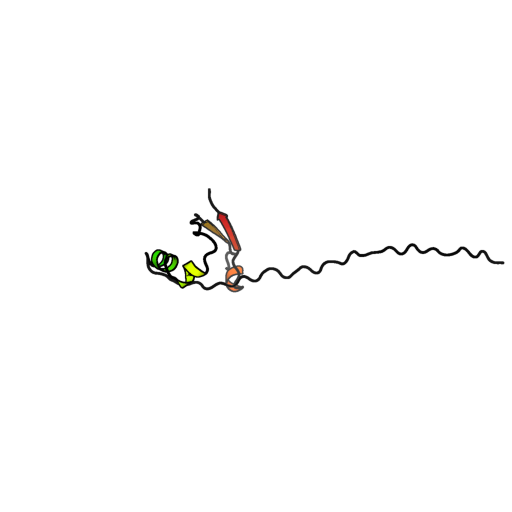U A C 1
ATOM 609 O O . LEU A 1 80 ? 10.975 0.712 -4.341 1.00 97.94 80 LEU A O 1
ATOM 613 N N . ARG A 1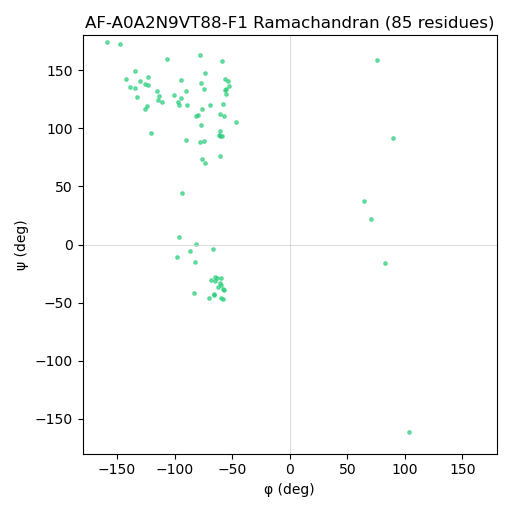 81 ? 11.510 -0.085 -2.309 1.00 97.38 81 ARG A N 1
ATOM 614 C CA . ARG A 1 81 ? 11.276 1.185 -1.617 1.00 97.38 81 ARG A CA 1
ATOM 615 C C . ARG A 1 81 ? 12.267 1.438 -0.495 1.00 97.38 81 ARG A C 1
ATOM 617 O O . ARG A 1 81 ? 12.577 0.537 0.283 1.00 97.38 81 ARG A O 1
ATOM 624 N N . VAL A 1 82 ? 12.662 2.697 -0.347 1.00 97.88 82 VAL A N 1
ATOM 625 C CA . VAL A 1 82 ? 13.319 3.200 0.864 1.00 97.88 82 VAL A CA 1
ATOM 626 C C . VAL A 1 82 ? 12.245 3.834 1.741 1.00 97.88 82 VAL A C 1
ATOM 628 O O . VAL A 1 82 ? 11.562 4.759 1.305 1.00 97.88 82 VAL A O 1
ATOM 631 N N . ARG A 1 83 ? 12.065 3.322 2.967 1.00 96.81 83 ARG A N 1
ATOM 632 C CA . ARG A 1 83 ? 11.048 3.806 3.916 1.00 96.81 83 ARG A CA 1
ATOM 633 C C . ARG A 1 83 ? 11.684 4.520 5.106 1.00 96.81 83 ARG A C 1
ATOM 635 O O . ARG A 1 83 ? 12.405 3.897 5.881 1.00 96.81 83 ARG A O 1
ATOM 642 N N . ARG A 1 84 ? 11.304 5.776 5.332 1.00 95.31 84 ARG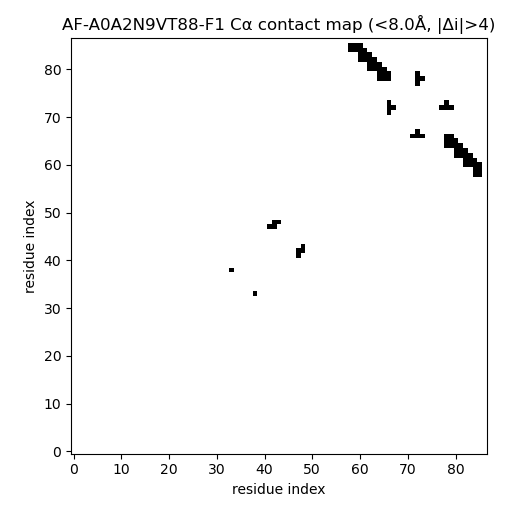 A N 1
ATOM 643 C CA . ARG A 1 84 ? 11.562 6.510 6.576 1.00 95.31 84 ARG A CA 1
ATOM 644 C C . ARG A 1 84 ? 10.405 6.296 7.551 1.00 95.31 84 ARG A C 1
ATOM 646 O O . ARG A 1 84 ? 9.235 6.403 7.182 1.00 95.31 84 ARG A O 1
ATOM 653 N N . SER A 1 85 ? 10.735 5.962 8.798 1.00 90.44 85 SER A N 1
ATOM 654 C CA . SER A 1 85 ? 9.757 5.672 9.854 1.00 90.44 85 SER A CA 1
ATOM 655 C C . SER A 1 85 ? 9.957 6.639 11.023 1.00 90.44 85 SER A C 1
ATOM 657 O O . SER A 1 85 ? 10.793 6.384 11.882 1.00 90.44 85 SER A O 1
ATOM 659 N N . GLY A 1 86 ? 9.189 7.731 11.071 1.00 81.38 86 GLY A N 1
ATOM 660 C CA . GLY A 1 86 ? 9.361 8.805 12.063 1.00 81.38 86 GLY A CA 1
ATOM 661 C C . GLY A 1 86 ? 10.042 10.062 11.506 1.00 81.38 86 GLY A C 1
ATOM 662 O O . GLY A 1 86 ? 10.035 10.280 10.294 1.00 81.38 86 GLY A O 1
ATOM 663 N N . LYS A 1 87 ? 10.571 10.911 12.401 1.00 59.72 87 LYS A N 1
ATOM 664 C CA . LYS A 1 87 ? 11.489 12.000 12.027 1.00 59.72 87 LYS A CA 1
ATOM 665 C C . LYS A 1 87 ? 12.874 11.425 11.770 1.00 59.72 87 LYS A C 1
ATOM 667 O O . LYS A 1 87 ? 13.290 10.565 12.566 1.00 59.72 87 LYS A O 1
#

Mean predicted aligned error: 12.92 Å

pLDDT: mean 81.33, std 20.13, range [31.52, 98.69]

Organism: NCBI:txid1867719